Protein AF-A0A661FD79-F1 (afdb_monomer_lite)

pLDDT: mean 95.69, std 6.29, range [52.0, 98.75]

Radius of gyration: 14.83 Å; chains: 1; bounding box: 44×21×40 Å

Secondary structure (DSSP, 8-state):
---HHHHHHHHHHHHHHHHHHHHHHHHHTTT-SSSHHHHHHHHHHHHHHHHHHHHHHHHHHHHH-S---HHHHHHSS-GGG---

Sequence (84 aa):
MVDKDQALLKYVLRLGDNALVYGQRLIELVAHGPELEEELANANFSLDYLGQARMFYTYAGKLEGAGRTEDDFAMLRPEHEYEN

Foldseek 3Di:
DPDPLVVVLVVLLQLLLVLQVVLVVLLVCQVVDPDPVVNVVSPVSSVVSNVSSQVSQCVSCVSVVPNDHSCCSNPVDDPVPRND

Structure (mmCIF, N/CA/C/O backbone):
data_AF-A0A661FD79-F1
#
_entry.id   AF-A0A661FD79-F1
#
loop_
_atom_site.group_PDB
_atom_site.id
_atom_site.type_symbol
_atom_site.label_atom_id
_atom_site.label_alt_id
_atom_site.label_comp_id
_atom_site.label_asym_id
_atom_site.label_entity_id
_atom_site.label_seq_id
_atom_site.pdbx_PDB_ins_code
_atom_site.Cartn_x
_atom_site.Cartn_y
_atom_site.Cartn_z
_atom_site.occupancy
_atom_site.B_iso_or_equiv
_atom_site.auth_seq_id
_atom_site.auth_comp_id
_atom_site.auth_asym_id
_atom_site.auth_atom_id
_atom_site.pdbx_PDB_model_num
ATOM 1 N N . MET A 1 1 ? -28.645 -3.588 9.983 1.00 52.00 1 MET A N 1
ATOM 2 C CA . MET A 1 1 ? -27.976 -2.519 9.212 1.00 52.00 1 MET A CA 1
ATOM 3 C C . MET A 1 1 ? -26.493 -2.671 9.466 1.00 52.00 1 MET A C 1
ATOM 5 O O . MET A 1 1 ? -26.135 -2.830 10.625 1.00 52.00 1 MET A O 1
ATOM 9 N N . VAL A 1 2 ? -25.666 -2.731 8.422 1.00 65.31 2 VAL A N 1
ATOM 10 C CA . VAL A 1 2 ? -24.208 -2.691 8.605 1.00 65.31 2 VAL A CA 1
ATOM 11 C C . VAL A 1 2 ? -23.867 -1.295 9.111 1.00 65.31 2 VAL A C 1
ATOM 13 O O . VAL A 1 2 ? -24.378 -0.313 8.572 1.00 65.31 2 VAL A O 1
ATOM 16 N N . ASP A 1 3 ? -23.080 -1.226 10.177 1.00 89.81 3 ASP A N 1
ATOM 17 C CA . ASP A 1 3 ? -22.580 0.037 10.701 1.00 89.81 3 ASP A CA 1
ATOM 18 C C . ASP A 1 3 ? -21.751 0.757 9.624 1.00 89.81 3 ASP A C 1
ATOM 20 O O . ASP A 1 3 ? -20.930 0.142 8.937 1.00 89.81 3 ASP A O 1
ATOM 24 N N . LYS A 1 4 ? -22.008 2.052 9.427 1.00 92.50 4 LYS A N 1
ATOM 25 C CA . LYS A 1 4 ? -21.412 2.833 8.336 1.00 92.50 4 LYS A CA 1
ATOM 26 C C . LYS A 1 4 ? -19.893 2.897 8.474 1.00 92.50 4 LYS A C 1
ATOM 28 O O . LYS A 1 4 ? -19.197 2.821 7.462 1.00 92.50 4 LYS A O 1
ATOM 33 N N . ASP A 1 5 ? -19.400 2.990 9.702 1.00 91.25 5 ASP A N 1
ATOM 34 C CA . ASP A 1 5 ? -17.970 3.100 9.978 1.00 91.25 5 ASP A CA 1
ATOM 35 C C . ASP A 1 5 ? -17.259 1.768 9.710 1.00 91.25 5 ASP A C 1
ATOM 37 O O . ASP A 1 5 ? -16.195 1.752 9.093 1.00 91.25 5 ASP A O 1
ATOM 41 N N . GLN A 1 6 ? -17.904 0.640 10.025 1.00 93.50 6 GLN A N 1
ATOM 42 C CA . GLN A 1 6 ? -17.418 -0.694 9.648 1.00 93.50 6 GLN A CA 1
ATOM 43 C C . GLN A 1 6 ? -17.390 -0.900 8.128 1.00 93.50 6 GLN A C 1
ATOM 45 O O . GLN A 1 6 ? -16.422 -1.432 7.583 1.00 93.50 6 GLN A O 1
ATOM 50 N N . ALA A 1 7 ? -18.432 -0.455 7.418 1.00 95.94 7 ALA A N 1
ATOM 51 C CA . ALA A 1 7 ? -18.463 -0.523 5.958 1.00 95.94 7 ALA A CA 1
ATOM 52 C C . ALA A 1 7 ? -17.365 0.347 5.320 1.00 95.94 7 ALA A C 1
ATOM 54 O O . ALA A 1 7 ? -16.737 -0.070 4.344 1.00 95.94 7 ALA A O 1
ATOM 55 N N . LEU A 1 8 ? -17.117 1.534 5.880 1.00 97.12 8 LEU A N 1
ATOM 56 C CA . LEU A 1 8 ? -16.064 2.436 5.426 1.00 97.12 8 LEU A CA 1
ATOM 57 C C . LEU A 1 8 ? -14.673 1.857 5.690 1.00 97.12 8 LEU A C 1
ATOM 59 O O . LEU A 1 8 ? -13.858 1.845 4.773 1.00 97.12 8 LEU A O 1
ATOM 63 N N . LEU A 1 9 ? -14.417 1.338 6.895 1.00 96.81 9 LEU A N 1
ATOM 64 C CA . LEU A 1 9 ? -13.154 0.683 7.239 1.00 96.81 9 LEU A CA 1
ATOM 65 C C . LEU A 1 9 ? -12.847 -0.444 6.252 1.00 96.81 9 LEU A C 1
ATOM 67 O O . LEU A 1 9 ? -11.774 -0.468 5.656 1.00 96.81 9 LEU A O 1
ATOM 71 N N . LYS A 1 10 ? -13.828 -1.319 6.008 1.00 96.81 10 LYS A N 1
ATOM 72 C CA . LYS A 1 10 ? -13.692 -2.409 5.042 1.00 96.81 10 LYS A CA 1
ATOM 73 C C . LYS A 1 10 ? -13.356 -1.894 3.640 1.00 96.81 10 LYS A C 1
ATOM 75 O O . LYS A 1 10 ? -12.459 -2.411 2.988 1.00 96.81 10 LYS A O 1
ATOM 80 N N . TYR A 1 11 ? -14.050 -0.859 3.172 1.00 98.12 11 TYR A N 1
ATOM 81 C CA . TYR A 1 11 ? -13.794 -0.282 1.853 1.00 98.12 11 TYR A CA 1
ATOM 82 C C . TYR A 1 11 ? -12.395 0.340 1.738 1.00 98.12 11 TYR A C 1
ATOM 84 O O . TYR A 1 11 ? -11.715 0.142 0.735 1.00 98.12 11 TYR A O 1
ATOM 92 N N . VAL A 1 12 ? -11.947 1.054 2.771 1.00 98.19 12 VAL A N 1
ATOM 93 C CA . VAL A 1 12 ? -10.606 1.653 2.822 1.00 98.19 12 VAL A CA 1
ATOM 94 C C . VAL A 1 12 ? -9.524 0.575 2.807 1.00 98.19 12 VAL A C 1
ATOM 96 O O . VAL A 1 12 ? -8.552 0.724 2.070 1.00 98.19 12 VAL A O 1
ATOM 99 N N . LEU A 1 13 ? -9.709 -0.520 3.553 1.00 98.06 13 LEU A N 1
ATOM 100 C CA . LEU A 1 13 ? -8.781 -1.652 3.534 1.00 98.06 13 LEU A CA 1
ATOM 101 C C . LEU A 1 13 ? -8.662 -2.255 2.137 1.00 98.06 13 LEU A C 1
ATOM 103 O O . LEU A 1 13 ? -7.551 -2.390 1.650 1.00 98.06 13 LEU A O 1
ATOM 107 N N . ARG A 1 14 ? -9.776 -2.479 1.431 1.00 98.38 14 ARG A N 1
ATOM 108 C CA . ARG A 1 14 ? -9.752 -2.980 0.043 1.00 98.38 14 ARG A CA 1
ATOM 109 C C . ARG A 1 14 ? -8.947 -2.091 -0.904 1.00 98.38 14 ARG A C 1
ATOM 111 O O . ARG A 1 14 ? -8.229 -2.591 -1.763 1.00 98.38 14 ARG A O 1
ATOM 118 N N . LEU A 1 15 ? -9.062 -0.768 -0.767 1.00 98.75 15 LEU A N 1
ATOM 119 C CA . LEU A 1 15 ? -8.277 0.170 -1.576 1.00 98.75 15 LEU A CA 1
ATOM 120 C C . LEU A 1 15 ? -6.784 0.120 -1.227 1.00 98.75 15 LEU A C 1
ATOM 122 O O . LEU A 1 15 ? -5.951 0.156 -2.132 1.00 98.75 15 LEU A O 1
ATOM 126 N N . GLY A 1 16 ? -6.456 0.015 0.063 1.00 98.62 16 GLY A N 1
ATOM 127 C CA . GLY A 1 16 ? -5.083 -0.167 0.532 1.00 98.62 16 GLY A CA 1
ATOM 128 C C . GLY A 1 16 ? -4.469 -1.477 0.041 1.00 98.62 16 GLY A C 1
ATOM 129 O O . GLY A 1 16 ? -3.359 -1.463 -0.485 1.00 98.62 16 GLY A O 1
ATOM 130 N N . ASP A 1 17 ? -5.223 -2.571 0.127 1.00 98.62 17 ASP A N 1
ATOM 131 C CA . ASP A 1 17 ? -4.821 -3.915 -0.292 1.00 98.62 17 ASP A CA 1
ATOM 132 C C . ASP A 1 17 ? -4.547 -3.951 -1.801 1.00 98.62 17 ASP A C 1
ATOM 134 O O . ASP A 1 17 ? -3.474 -4.387 -2.223 1.00 98.62 17 ASP A O 1
ATOM 138 N N . ASN A 1 18 ? -5.467 -3.411 -2.613 1.00 98.56 18 ASN A N 1
ATOM 139 C CA . ASN A 1 18 ? -5.285 -3.267 -4.061 1.00 98.56 18 ASN A CA 1
ATOM 140 C C . ASN A 1 18 ? -3.994 -2.512 -4.391 1.00 98.56 18 ASN A C 1
ATOM 142 O O . ASN A 1 18 ? -3.197 -2.967 -5.210 1.00 98.56 18 ASN A O 1
ATOM 146 N N . ALA A 1 19 ? -3.790 -1.354 -3.758 1.00 98.62 19 ALA A N 1
ATOM 147 C CA . ALA A 1 19 ? -2.625 -0.520 -4.012 1.00 98.62 19 ALA A CA 1
ATOM 148 C C . ALA A 1 19 ? -1.326 -1.220 -3.587 1.00 98.62 19 ALA A C 1
ATOM 150 O O . ALA A 1 19 ? -0.366 -1.237 -4.353 1.00 98.62 19 ALA A O 1
ATOM 151 N N . LEU A 1 20 ? -1.301 -1.855 -2.411 1.00 98.62 20 LEU A N 1
ATOM 152 C CA . LEU A 1 20 ? -0.118 -2.552 -1.911 1.00 98.62 20 LEU A CA 1
ATOM 153 C C . LEU A 1 20 ? 0.272 -3.712 -2.831 1.00 98.62 20 LEU A C 1
ATOM 155 O O . LEU A 1 20 ? 1.420 -3.790 -3.269 1.00 98.62 20 LEU A O 1
ATOM 159 N N . VAL A 1 21 ? -0.679 -4.596 -3.145 1.00 98.25 21 VAL A N 1
ATOM 160 C CA . VAL A 1 21 ? -0.403 -5.788 -3.956 1.00 98.25 21 VAL A CA 1
ATOM 161 C C . VAL A 1 21 ? -0.037 -5.400 -5.382 1.00 98.25 21 VAL A C 1
ATOM 163 O O . VAL A 1 21 ? 0.905 -5.958 -5.942 1.00 98.25 21 VAL A O 1
ATOM 166 N N . TYR A 1 22 ? -0.717 -4.416 -5.971 1.00 98.12 22 TYR A N 1
ATOM 167 C CA . TYR A 1 22 ? -0.385 -3.960 -7.317 1.00 98.12 22 TYR A CA 1
ATOM 168 C C . TYR A 1 22 ? 0.987 -3.275 -7.368 1.00 98.12 22 TYR A C 1
ATOM 170 O O . TYR A 1 22 ? 1.786 -3.586 -8.249 1.00 98.12 22 TYR A O 1
A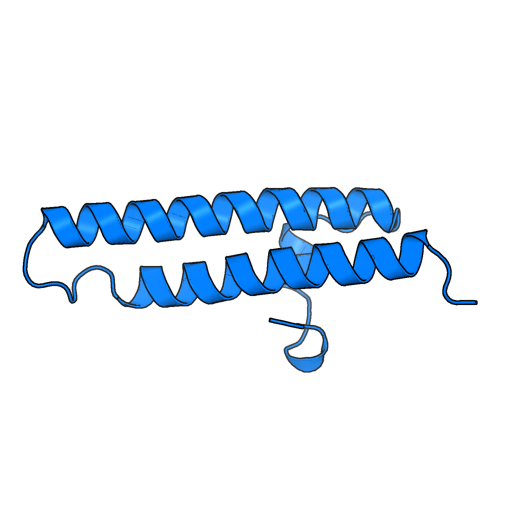TOM 178 N N . GLY A 1 23 ? 1.313 -2.427 -6.386 1.00 98.25 23 GLY A N 1
ATOM 179 C CA . GLY A 1 23 ? 2.649 -1.843 -6.244 1.00 98.25 23 GLY A CA 1
ATOM 180 C C . GLY A 1 23 ? 3.735 -2.916 -6.130 1.00 98.25 23 GLY A C 1
ATOM 181 O O . GLY A 1 23 ? 4.725 -2.866 -6.853 1.00 98.25 23 GLY A O 1
ATOM 182 N N . GLN A 1 24 ? 3.507 -3.947 -5.312 1.00 97.88 24 GLN A N 1
ATOM 183 C CA . GLN A 1 24 ? 4.421 -5.084 -5.186 1.00 97.88 24 GLN A CA 1
ATOM 184 C C . GLN A 1 24 ? 4.618 -5.831 -6.519 1.00 97.88 24 GLN A C 1
ATOM 186 O O . GLN A 1 24 ? 5.735 -6.207 -6.860 1.00 97.88 24 GLN A O 1
ATOM 191 N N . ARG A 1 25 ? 3.563 -6.020 -7.321 1.00 97.8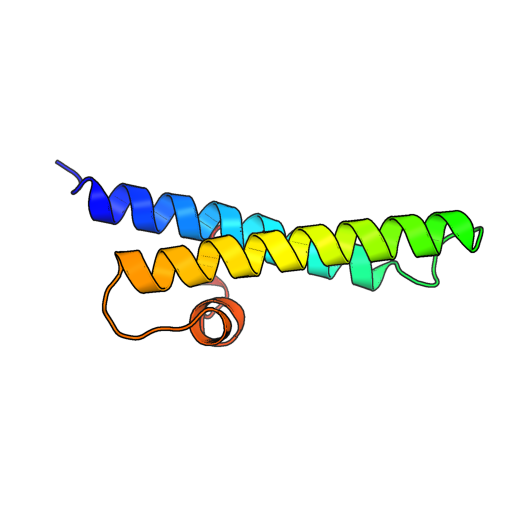8 25 ARG A N 1
ATOM 192 C CA . ARG A 1 25 ? 3.697 -6.657 -8.645 1.00 97.88 25 ARG A CA 1
ATOM 193 C C . ARG A 1 25 ? 4.448 -5.796 -9.651 1.00 97.88 25 ARG A C 1
ATOM 195 O O . ARG A 1 25 ? 5.205 -6.332 -10.452 1.00 97.88 25 ARG A O 1
ATOM 202 N N . LEU A 1 26 ? 4.259 -4.481 -9.611 1.00 97.00 26 LEU A N 1
ATOM 203 C CA . LEU A 1 26 ? 4.992 -3.566 -10.482 1.00 97.00 26 LEU A CA 1
ATOM 204 C C . LEU A 1 26 ? 6.483 -3.546 -10.139 1.00 97.00 26 LEU A C 1
ATOM 206 O O . LEU A 1 26 ? 7.303 -3.625 -11.054 1.00 97.00 26 LEU A O 1
ATOM 210 N N . ILE A 1 27 ? 6.851 -3.510 -8.851 1.00 96.75 27 ILE A N 1
ATOM 211 C CA . ILE A 1 27 ? 8.270 -3.488 -8.467 1.00 96.75 27 ILE A CA 1
ATOM 212 C C . ILE A 1 27 ? 9.002 -4.784 -8.831 1.00 96.75 27 ILE A C 1
ATOM 214 O O . ILE A 1 27 ? 10.174 -4.733 -9.192 1.00 96.75 27 ILE A O 1
ATOM 218 N N . GLU A 1 28 ? 8.319 -5.933 -8.805 1.00 96.75 28 GLU A N 1
ATOM 219 C CA . GLU A 1 28 ? 8.879 -7.226 -9.235 1.00 96.75 28 GLU A CA 1
ATOM 220 C C . GLU A 1 28 ? 9.329 -7.220 -10.705 1.00 96.75 28 GLU A C 1
ATOM 222 O O . GLU A 1 28 ? 10.226 -7.976 -11.076 1.00 96.75 28 GLU A O 1
ATOM 227 N N . LEU A 1 29 ? 8.734 -6.358 -11.534 1.00 94.31 29 LEU A N 1
ATOM 228 C CA . LEU A 1 29 ? 9.066 -6.213 -12.952 1.00 94.31 29 LEU A CA 1
ATOM 229 C C . LEU A 1 29 ? 10.176 -5.193 -13.211 1.00 94.31 29 LEU A C 1
ATOM 231 O O . LEU A 1 29 ? 10.638 -5.092 -14.345 1.00 94.31 29 LEU A O 1
ATOM 235 N N . VAL A 1 30 ? 10.628 -4.454 -12.193 1.00 94.19 30 VAL A N 1
ATOM 236 C CA . VAL A 1 30 ? 11.764 -3.547 -12.368 1.00 94.19 30 VAL A CA 1
ATOM 237 C C . VAL A 1 30 ? 13.024 -4.363 -12.694 1.00 94.19 30 VAL A C 1
ATOM 239 O O . VAL A 1 30 ? 13.245 -5.430 -12.124 1.00 94.19 30 VAL A O 1
ATOM 242 N N . ALA A 1 31 ? 13.837 -3.867 -13.624 1.00 91.44 31 ALA A N 1
ATOM 243 C CA . ALA A 1 31 ? 14.967 -4.527 -14.284 1.00 91.44 31 ALA A CA 1
ATOM 244 C C . ALA A 1 31 ? 14.610 -5.665 -15.270 1.00 91.44 31 ALA A C 1
ATOM 246 O O . ALA A 1 31 ? 15.491 -6.445 -15.641 1.00 91.44 31 ALA A O 1
ATOM 247 N N . HIS A 1 32 ? 13.349 -5.760 -15.709 1.00 92.62 32 HIS A N 1
ATOM 248 C CA . HIS A 1 32 ? 12.888 -6.715 -16.733 1.00 92.62 32 HIS A CA 1
ATOM 249 C C . HIS A 1 32 ? 12.328 -6.058 -18.009 1.00 92.62 32 HIS A C 1
ATOM 251 O O . HIS A 1 32 ? 11.977 -6.755 -18.964 1.00 92.62 32 HIS A O 1
ATOM 257 N N . GLY A 1 33 ? 12.208 -4.738 -18.022 1.00 87.88 33 GLY A N 1
ATOM 258 C CA . GLY A 1 33 ? 11.833 -3.909 -19.152 1.00 87.88 33 GLY A CA 1
ATOM 259 C C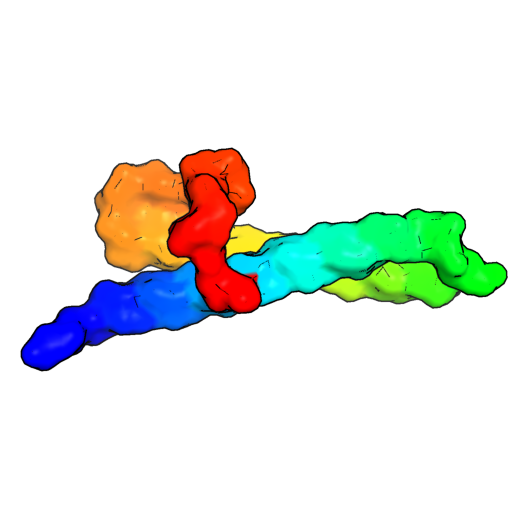 . GLY A 1 33 ? 12.958 -3.745 -20.184 1.00 87.88 33 GLY A C 1
ATOM 260 O O . GLY A 1 33 ? 14.129 -4.017 -19.912 1.00 87.88 33 GLY A O 1
ATOM 261 N N . PRO A 1 34 ? 12.601 -3.325 -21.407 1.00 91.75 34 PRO A N 1
ATOM 262 C CA . PRO A 1 34 ? 13.537 -3.213 -22.522 1.00 91.75 34 PRO A CA 1
ATOM 263 C C . PRO A 1 34 ? 14.478 -2.004 -22.411 1.00 91.75 34 PRO A C 1
ATOM 265 O O . PRO A 1 34 ? 15.604 -2.087 -22.893 1.00 91.75 34 PRO A O 1
ATOM 268 N N . GLU A 1 35 ? 14.033 -0.905 -21.788 1.00 96.81 35 GLU A N 1
ATOM 269 C CA . GLU A 1 35 ? 14.740 0.383 -21.738 1.00 96.81 35 GLU A CA 1
ATOM 270 C C . GLU A 1 35 ? 14.661 1.025 -20.345 1.00 96.81 35 GLU A C 1
ATOM 272 O O . GLU A 1 35 ? 13.688 0.845 -19.608 1.00 96.81 35 GLU A O 1
ATOM 277 N N . LEU A 1 36 ? 15.665 1.836 -19.992 1.00 96.06 36 LEU A N 1
ATOM 278 C CA . LEU A 1 36 ? 15.784 2.446 -18.661 1.00 96.06 36 LEU A CA 1
ATOM 279 C C . LEU A 1 36 ? 14.639 3.421 -18.338 1.00 96.06 36 LEU A C 1
ATOM 281 O O . LEU A 1 36 ? 14.234 3.549 -17.183 1.00 96.06 36 LEU A O 1
ATOM 285 N N . GLU A 1 37 ? 14.113 4.130 -19.332 1.00 96.69 37 GLU A N 1
ATOM 286 C CA . GLU A 1 37 ? 13.004 5.066 -19.160 1.00 96.69 37 GLU A CA 1
ATOM 287 C C . GLU A 1 37 ? 11.717 4.350 -18.738 1.00 96.69 37 GLU A C 1
ATOM 289 O O . GLU A 1 37 ? 10.990 4.846 -17.873 1.00 96.69 37 GLU A O 1
ATOM 294 N N . GLU A 1 38 ? 11.450 3.175 -19.313 1.00 94.25 38 GLU A N 1
ATOM 295 C CA . GLU A 1 38 ? 10.294 2.348 -18.956 1.00 94.25 38 GLU A CA 1
ATOM 296 C C . GLU A 1 38 ? 10.444 1.779 -17.543 1.00 94.25 38 GLU A C 1
ATOM 298 O O . GLU A 1 38 ? 9.482 1.767 -16.775 1.00 94.25 38 GLU A O 1
ATOM 303 N N . GLU A 1 39 ? 11.665 1.401 -17.163 1.00 95.75 39 GLU A N 1
ATOM 304 C CA . GLU A 1 39 ? 11.99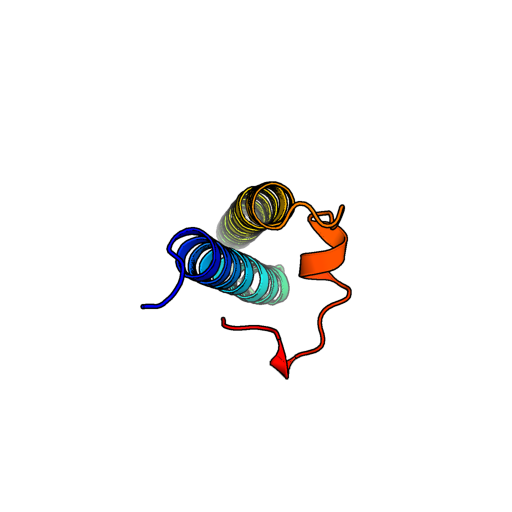5 0.955 -15.807 1.00 95.75 39 GLU A CA 1
ATOM 305 C C . GLU A 1 39 ? 11.749 2.036 -14.765 1.00 95.75 39 GLU A C 1
ATOM 307 O O . GLU A 1 39 ? 11.106 1.805 -13.737 1.00 95.75 39 GLU A O 1
ATOM 312 N N . LEU A 1 40 ? 12.229 3.247 -15.046 1.00 96.94 40 LEU A N 1
ATOM 313 C CA . LEU A 1 40 ? 12.033 4.390 -14.171 1.00 96.94 40 LEU A CA 1
ATOM 314 C C . LEU A 1 40 ? 10.545 4.744 -14.058 1.00 96.94 40 LEU A C 1
ATOM 316 O O . LEU A 1 40 ? 10.066 5.047 -12.964 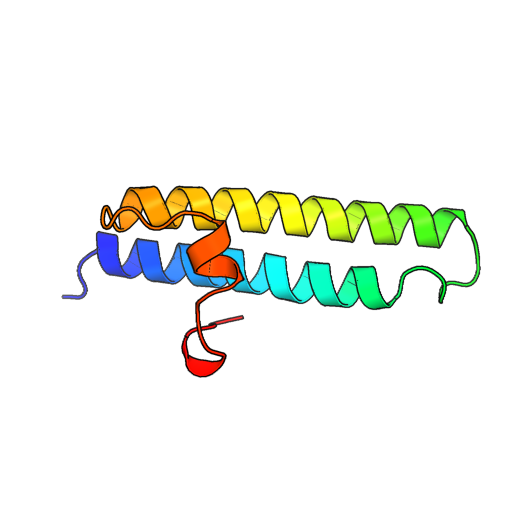1.00 96.94 40 LEU A O 1
ATOM 320 N N . ALA A 1 41 ? 9.800 4.684 -15.164 1.00 96.06 41 ALA A N 1
ATOM 321 C CA . ALA A 1 41 ? 8.357 4.896 -15.158 1.00 96.06 41 ALA A CA 1
ATOM 322 C C . ALA A 1 41 ? 7.626 3.831 -14.322 1.00 96.06 41 ALA A C 1
ATOM 324 O O . ALA A 1 41 ? 6.784 4.180 -13.495 1.00 96.06 41 ALA A O 1
ATOM 325 N N . ASN A 1 42 ? 7.978 2.551 -14.477 1.00 97.12 42 ASN A N 1
ATOM 326 C CA . ASN A 1 42 ? 7.392 1.453 -13.710 1.00 97.12 42 ASN A CA 1
ATOM 327 C C . ASN A 1 42 ? 7.695 1.572 -12.205 1.00 97.12 42 ASN A C 1
ATOM 329 O O . ASN A 1 42 ? 6.789 1.468 -11.375 1.00 97.12 42 ASN A O 1
ATOM 333 N N . ALA A 1 43 ? 8.945 1.875 -11.846 1.00 97.56 43 ALA A N 1
ATOM 334 C CA . ALA A 1 43 ? 9.338 2.119 -10.461 1.00 97.56 43 ALA A CA 1
ATOM 335 C C . ALA A 1 43 ? 8.566 3.300 -9.844 1.00 97.56 43 ALA A C 1
ATOM 337 O O . ALA A 1 43 ? 8.116 3.208 -8.701 1.00 97.56 43 ALA A O 1
ATOM 338 N N . ASN A 1 44 ? 8.347 4.381 -10.604 1.00 97.75 44 ASN A N 1
ATOM 339 C CA . ASN A 1 44 ? 7.536 5.515 -10.152 1.00 97.75 44 ASN A CA 1
ATOM 340 C C . ASN A 1 44 ? 6.074 5.118 -9.915 1.00 97.75 44 ASN A C 1
ATOM 342 O O . ASN A 1 44 ? 5.528 5.440 -8.863 1.00 97.75 44 ASN A O 1
ATOM 346 N N . PHE A 1 45 ? 5.454 4.361 -10.827 1.00 97.62 45 PHE A N 1
ATOM 347 C CA . PHE A 1 45 ? 4.094 3.868 -10.604 1.00 97.62 45 PHE A CA 1
ATOM 348 C C . PHE A 1 45 ? 4.010 2.977 -9.365 1.00 97.62 45 PHE A C 1
ATOM 350 O O . PHE A 1 45 ? 3.118 3.160 -8.537 1.00 97.62 45 PHE A O 1
ATOM 357 N N . SER A 1 46 ? 4.953 2.048 -9.196 1.00 98.19 46 SER A N 1
ATOM 358 C CA . SER A 1 46 ? 5.030 1.220 -7.991 1.00 98.19 46 SER A CA 1
ATOM 359 C C . SER A 1 46 ? 5.123 2.064 -6.717 1.00 98.19 46 SER A C 1
ATOM 361 O O . SER A 1 46 ? 4.475 1.732 -5.721 1.00 98.19 46 SER A O 1
ATOM 363 N N . LEU A 1 47 ? 5.919 3.135 -6.732 1.00 98.44 47 LEU A N 1
ATOM 364 C CA . LEU A 1 47 ? 6.095 4.022 -5.587 1.00 98.44 47 LEU A CA 1
ATOM 365 C C . LEU A 1 47 ? 4.818 4.815 -5.277 1.00 98.44 47 LEU A C 1
ATOM 367 O O . LEU A 1 47 ? 4.456 4.956 -4.108 1.00 98.44 47 LEU A O 1
ATOM 371 N N . ASP A 1 48 ? 4.101 5.271 -6.304 1.00 98.62 48 ASP A N 1
ATOM 372 C CA . ASP A 1 48 ? 2.813 5.949 -6.146 1.00 98.62 48 ASP A CA 1
ATOM 373 C C . ASP A 1 48 ? 1.765 5.022 -5.515 1.00 98.62 48 ASP A C 1
ATOM 375 O O . ASP A 1 48 ? 1.052 5.428 -4.594 1.00 98.62 48 ASP A O 1
ATOM 379 N N . TYR A 1 49 ? 1.696 3.760 -5.953 1.00 98.69 49 TYR A N 1
ATOM 380 C CA . TYR A 1 49 ? 0.810 2.760 -5.351 1.00 98.69 49 TYR A CA 1
ATOM 381 C C . TYR A 1 49 ? 1.177 2.464 -3.894 1.00 98.69 49 TYR A C 1
ATOM 383 O O . TYR A 1 49 ? 0.289 2.396 -3.042 1.00 98.69 49 TYR A O 1
ATOM 391 N N . LEU A 1 50 ? 2.470 2.382 -3.565 1.00 98.56 50 LEU A N 1
ATOM 392 C CA . LEU A 1 50 ? 2.906 2.257 -2.174 1.00 98.56 50 LEU A CA 1
ATOM 393 C C . LEU A 1 50 ? 2.478 3.478 -1.340 1.00 98.56 50 LEU A C 1
ATOM 395 O O . LEU A 1 50 ? 1.984 3.326 -0.223 1.00 98.56 50 LEU A O 1
ATOM 399 N N . GLY A 1 51 ? 2.602 4.690 -1.888 1.00 98.56 51 GLY A N 1
ATOM 400 C CA . GLY A 1 51 ? 2.117 5.916 -1.250 1.00 98.56 51 GLY A CA 1
ATOM 401 C C . GLY A 1 51 ? 0.606 5.900 -0.991 1.00 98.56 51 GLY A C 1
ATOM 402 O O . GLY A 1 51 ? 0.157 6.276 0.094 1.00 98.56 51 GLY A O 1
ATOM 403 N N . GLN A 1 52 ? -0.182 5.411 -1.951 1.00 98.69 52 GLN A N 1
ATOM 404 C CA . GLN A 1 52 ? -1.628 5.234 -1.794 1.00 98.69 52 GLN A CA 1
ATOM 405 C C . GLN A 1 52 ? -1.964 4.196 -0.716 1.00 98.69 52 GLN A C 1
ATOM 407 O O . GLN A 1 52 ? -2.812 4.468 0.133 1.00 98.69 52 GLN A O 1
ATOM 412 N N . ALA A 1 53 ? -1.281 3.046 -0.697 1.00 98.75 53 ALA A N 1
ATOM 413 C CA . ALA A 1 53 ? -1.478 2.012 0.321 1.00 98.75 53 ALA A CA 1
ATOM 414 C C . ALA A 1 53 ? -1.250 2.564 1.736 1.00 98.75 53 ALA A C 1
ATOM 416 O O . ALA A 1 53 ? -2.108 2.423 2.607 1.00 98.75 53 ALA A O 1
ATOM 417 N N . ARG A 1 54 ? -0.145 3.295 1.932 1.00 98.69 54 ARG A N 1
ATOM 418 C CA . ARG A 1 54 ? 0.175 3.995 3.187 1.00 98.69 54 ARG A CA 1
ATOM 419 C C . ARG A 1 54 ? -0.921 4.971 3.606 1.00 98.69 54 ARG A C 1
ATOM 421 O O . ARG A 1 54 ? -1.403 4.933 4.739 1.00 98.69 54 ARG A O 1
ATOM 428 N N . MET A 1 55 ? -1.387 5.806 2.675 1.00 98.62 55 MET A N 1
ATOM 429 C CA . MET A 1 55 ? -2.488 6.741 2.923 1.00 98.62 55 MET A CA 1
ATOM 430 C C . MET A 1 55 ? -3.761 6.014 3.385 1.00 98.62 55 MET A C 1
ATOM 432 O O . MET A 1 55 ? -4.379 6.430 4.371 1.00 98.62 55 MET A O 1
ATOM 436 N N . PHE A 1 56 ? -4.149 4.934 2.701 1.00 98.69 56 PHE A N 1
ATOM 437 C CA . PHE A 1 56 ? -5.343 4.164 3.046 1.00 98.69 56 PHE A CA 1
ATOM 438 C C . PHE A 1 56 ? -5.201 3.447 4.388 1.00 98.69 56 PHE A C 1
ATOM 440 O O . PHE A 1 56 ? -6.093 3.574 5.222 1.00 98.69 56 PHE A O 1
ATOM 447 N N . TYR A 1 57 ? -4.087 2.768 4.660 1.00 98.56 57 TYR A N 1
ATOM 448 C CA . TYR A 1 57 ? -3.906 2.065 5.932 1.00 98.56 57 TYR A CA 1
ATOM 449 C C . TYR A 1 57 ? -3.746 3.007 7.123 1.00 98.56 57 TYR A C 1
ATOM 451 O O . TYR A 1 57 ? -4.311 2.754 8.186 1.00 98.56 57 TYR A O 1
ATOM 459 N N . THR A 1 58 ? -3.070 4.144 6.948 1.00 98.56 58 THR A N 1
ATOM 460 C CA . THR A 1 58 ? -3.045 5.196 7.970 1.00 98.56 58 THR A CA 1
ATOM 461 C C . THR A 1 58 ? -4.462 5.689 8.280 1.00 98.56 58 THR A C 1
ATOM 463 O O . THR A 1 58 ? -4.795 5.957 9.438 1.00 98.56 58 THR A O 1
ATOM 466 N N . TYR A 1 59 ? -5.328 5.811 7.270 1.00 98.31 59 TYR A N 1
ATOM 467 C CA . TYR A 1 59 ? -6.726 6.165 7.498 1.00 98.31 59 TYR A CA 1
ATOM 468 C C . TYR A 1 59 ? -7.528 5.025 8.143 1.00 98.31 59 TYR A C 1
ATOM 470 O O . TYR A 1 59 ? -8.300 5.288 9.063 1.00 98.31 59 TYR A O 1
ATOM 478 N N . ALA A 1 60 ? -7.297 3.772 7.745 1.00 97.81 60 ALA A N 1
ATOM 479 C CA . ALA A 1 60 ? -7.899 2.595 8.369 1.00 97.81 60 ALA A CA 1
ATOM 480 C C . ALA A 1 60 ? -7.569 2.513 9.867 1.00 97.81 60 ALA A C 1
ATOM 482 O O . ALA A 1 60 ? -8.472 2.307 10.673 1.00 97.81 60 ALA A O 1
ATOM 483 N N . GLY A 1 61 ? -6.320 2.785 10.262 1.00 97.12 61 GLY A N 1
ATOM 484 C CA . GLY A 1 61 ? -5.921 2.837 11.674 1.00 97.12 61 GLY A CA 1
ATOM 485 C C . GLY A 1 61 ? -6.659 3.915 12.471 1.00 97.12 61 GLY A C 1
ATOM 486 O O . GLY A 1 61 ? -7.077 3.679 13.606 1.00 97.12 61 GLY A O 1
ATOM 487 N N . LYS A 1 62 ? -6.908 5.082 11.856 1.00 96.75 62 LYS A N 1
ATOM 488 C CA . LYS A 1 62 ? -7.728 6.148 12.461 1.00 96.75 62 LYS A CA 1
ATOM 489 C C . LYS A 1 62 ? -9.199 5.750 12.594 1.00 96.75 62 LYS A C 1
ATOM 491 O O . LYS A 1 62 ? -9.816 6.113 13.590 1.00 96.75 62 LYS A O 1
ATOM 496 N N . LEU A 1 63 ? -9.755 5.057 11.598 1.00 95.88 63 LEU A N 1
ATOM 497 C CA . LEU A 1 63 ? -11.147 4.596 11.601 1.00 95.88 63 LEU A CA 1
ATOM 498 C C . LEU A 1 63 ? -11.385 3.479 12.615 1.00 95.88 63 LEU A C 1
ATOM 500 O O . LEU A 1 63 ? -12.397 3.484 13.305 1.00 95.88 63 LEU A O 1
ATOM 504 N N . GLU A 1 64 ? -10.460 2.528 12.704 1.00 95.12 64 GLU A N 1
ATOM 505 C CA . GLU A 1 64 ? -10.572 1.413 13.636 1.00 95.12 64 GLU A CA 1
ATOM 506 C C . GLU A 1 64 ? -10.372 1.855 15.091 1.00 95.12 64 GLU A C 1
ATOM 508 O O . GLU A 1 64 ? -11.050 1.355 15.987 1.00 95.12 64 GLU A O 1
ATOM 513 N N . GLY A 1 65 ? -9.438 2.777 15.348 1.00 93.81 65 GLY A N 1
ATOM 514 C CA . GLY A 1 65 ? -9.184 3.296 16.694 1.00 93.81 65 GLY A CA 1
ATOM 515 C C . GLY A 1 65 ? -8.530 2.297 17.660 1.00 93.81 65 GLY A C 1
ATOM 516 O O . GLY A 1 65 ? -8.427 2.588 18.849 1.00 93.81 65 GLY A O 1
ATOM 517 N N . ALA A 1 66 ? -8.053 1.145 17.173 1.00 93.75 66 ALA A N 1
ATOM 518 C CA . ALA A 1 66 ? -7.398 0.107 17.979 1.00 93.75 66 ALA A CA 1
ATOM 519 C C . ALA A 1 66 ? -5.868 0.271 18.093 1.00 93.75 66 ALA A C 1
ATOM 521 O O . ALA A 1 66 ? -5.188 -0.597 18.634 1.00 93.75 66 ALA A O 1
ATOM 522 N N . GLY A 1 67 ? -5.313 1.375 17.581 1.00 94.56 67 GLY A N 1
ATOM 523 C CA . GLY A 1 67 ? -3.876 1.663 17.639 1.00 94.56 67 GLY A CA 1
ATOM 524 C C . GLY A 1 67 ? -3.030 0.964 16.571 1.00 94.56 67 GLY A C 1
ATOM 525 O O . GLY A 1 67 ? -1.811 1.106 16.609 1.00 94.56 67 GLY A O 1
ATOM 526 N N . ARG A 1 68 ? -3.650 0.257 15.613 1.00 96.06 68 ARG A N 1
ATOM 527 C CA . ARG A 1 68 ? -2.950 -0.295 14.444 1.00 96.06 68 ARG A CA 1
ATOM 528 C C . ARG A 1 68 ? -2.416 0.814 13.536 1.00 96.06 68 ARG A C 1
ATOM 530 O O . ARG A 1 68 ? -3.098 1.803 13.258 1.00 96.06 68 ARG A O 1
ATOM 537 N N . THR A 1 69 ? -1.195 0.616 13.065 1.00 97.75 69 THR A N 1
ATOM 538 C CA . THR A 1 69 ? -0.458 1.475 12.136 1.00 97.75 69 THR A CA 1
ATOM 539 C C . THR A 1 69 ? -0.529 0.931 10.711 1.00 97.75 69 THR A C 1
ATOM 541 O O . THR A 1 69 ? -0.994 -0.184 10.481 1.00 97.75 69 THR A O 1
ATOM 544 N N . GLU A 1 70 ? -0.053 1.710 9.736 1.00 97.50 70 GLU A N 1
ATOM 545 C CA . GLU A 1 70 ? 0.013 1.256 8.342 1.00 97.50 70 GLU A CA 1
ATOM 546 C C . GLU A 1 70 ? 0.838 -0.024 8.152 1.00 97.50 70 GLU A C 1
ATOM 548 O O . GLU A 1 70 ? 0.449 -0.879 7.357 1.00 97.50 70 GLU A O 1
ATOM 553 N N . ASP A 1 71 ? 1.903 -0.195 8.938 1.00 97.94 71 ASP A N 1
ATOM 554 C CA . ASP A 1 71 ? 2.754 -1.385 8.902 1.00 97.94 71 ASP A CA 1
ATOM 555 C C . ASP A 1 71 ? 2.024 -2.619 9.447 1.00 97.94 71 ASP A C 1
ATOM 557 O O . ASP A 1 71 ? 2.172 -3.711 8.904 1.00 97.94 71 ASP A O 1
ATOM 561 N N . ASP A 1 72 ? 1.179 -2.459 10.471 1.00 97.94 72 ASP A N 1
ATOM 562 C CA . ASP A 1 72 ? 0.386 -3.567 11.017 1.00 97.94 72 ASP A CA 1
ATOM 563 C C . ASP A 1 72 ? -0.616 -4.086 9.978 1.00 97.94 72 ASP A C 1
ATOM 565 O O . ASP A 1 72 ? -0.767 -5.296 9.795 1.00 97.94 72 ASP A O 1
ATOM 569 N N . PHE A 1 73 ? -1.277 -3.177 9.252 1.00 97.81 73 PHE A N 1
ATOM 570 C CA . PHE A 1 73 ? -2.160 -3.552 8.147 1.00 97.81 73 PHE A CA 1
ATOM 571 C C . PHE A 1 73 ? -1.389 -4.183 6.984 1.00 97.81 73 PHE A C 1
ATOM 573 O O . PHE A 1 73 ? -1.881 -5.146 6.400 1.00 97.81 73 PHE A O 1
ATOM 580 N N . ALA A 1 74 ? -0.205 -3.681 6.641 1.00 97.88 74 ALA A N 1
ATOM 581 C CA . ALA A 1 74 ? 0.566 -4.196 5.512 1.00 97.88 74 ALA A CA 1
ATOM 582 C C . ALA A 1 74 ? 1.296 -5.522 5.814 1.00 97.88 74 ALA A C 1
ATOM 584 O O . ALA A 1 74 ? 1.447 -6.359 4.928 1.00 97.88 74 ALA A O 1
ATOM 585 N N . MET A 1 75 ? 1.748 -5.751 7.047 1.00 97.19 75 MET A N 1
ATOM 586 C CA . MET A 1 75 ? 2.729 -6.812 7.327 1.00 97.19 75 MET A CA 1
ATOM 587 C C . MET A 1 75 ? 2.229 -7.892 8.287 1.00 97.19 75 MET A C 1
ATOM 589 O O . MET A 1 75 ? 2.783 -8.989 8.290 1.00 97.19 75 MET A O 1
ATOM 593 N N . LEU A 1 76 ? 1.214 -7.608 9.111 1.00 97.31 76 LEU A N 1
ATOM 594 C CA . LEU A 1 76 ? 0.772 -8.526 10.171 1.00 97.31 76 LEU A CA 1
ATOM 595 C C . LEU A 1 76 ? -0.571 -9.208 9.887 1.00 97.31 76 LEU A C 1
ATOM 597 O O . LEU A 1 76 ? -0.990 -10.062 10.670 1.00 97.31 76 LEU A O 1
ATOM 601 N N . ARG A 1 77 ? -1.236 -8.869 8.776 1.00 96.62 77 ARG A N 1
ATOM 602 C CA . ARG A 1 77 ? -2.450 -9.560 8.328 1.00 96.62 77 ARG A CA 1
ATOM 603 C C . ARG A 1 77 ? -2.10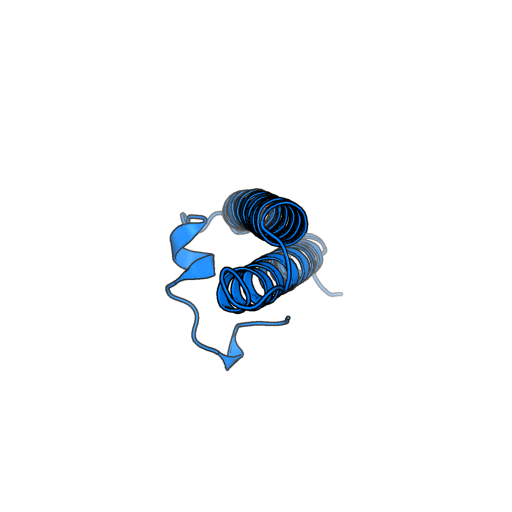3 -10.819 7.519 1.00 96.62 77 ARG A C 1
ATOM 605 O O . ARG A 1 77 ? -1.300 -10.723 6.590 1.00 96.62 77 ARG A O 1
ATOM 612 N N . PRO A 1 78 ? -2.707 -11.982 7.820 1.00 96.44 78 PRO A N 1
ATOM 613 C CA . PRO A 1 78 ? -2.619 -13.162 6.968 1.00 96.44 78 PRO A CA 1
ATOM 614 C C . PRO A 1 78 ? -3.378 -12.957 5.649 1.00 96.44 78 PRO A C 1
ATOM 616 O O . PRO A 1 78 ? -4.230 -12.080 5.518 1.00 96.44 78 PRO A O 1
ATOM 619 N N . GLU A 1 79 ? -3.116 -13.816 4.671 1.00 95.25 79 GLU A N 1
ATOM 620 C CA . GLU A 1 79 ? -3.620 -13.708 3.301 1.00 95.25 79 GLU A CA 1
ATOM 621 C C . GLU A 1 79 ? -5.151 -13.700 3.189 1.00 95.25 79 GLU A C 1
ATOM 623 O O . GLU A 1 79 ? -5.699 -13.076 2.289 1.00 95.25 79 GLU A O 1
ATOM 628 N N . HIS A 1 80 ? -5.863 -14.358 4.107 1.00 95.69 80 HIS A N 1
ATOM 629 C CA . HIS A 1 80 ? -7.329 -14.396 4.098 1.00 95.69 80 HIS A CA 1
ATOM 630 C C . HIS A 1 80 ? -7.977 -13.120 4.661 1.00 95.69 80 HIS A C 1
ATOM 632 O O . HIS A 1 80 ? -9.192 -12.958 4.558 1.00 95.69 80 HIS A O 1
ATOM 638 N N . GLU A 1 81 ? -7.184 -12.235 5.271 1.00 96.38 81 GLU A N 1
ATOM 639 C CA . GLU A 1 81 ? -7.608 -10.908 5.730 1.00 96.38 81 GLU A CA 1
ATOM 640 C C . GLU A 1 81 ? -7.325 -9.803 4.696 1.00 96.38 81 GLU A C 1
ATOM 642 O O . GLU A 1 81 ? -7.717 -8.650 4.903 1.00 96.38 81 GLU A O 1
ATOM 647 N N . TYR A 1 82 ? -6.649 -10.144 3.596 1.00 96.69 82 TYR A N 1
ATOM 648 C CA . TYR A 1 82 ? -6.476 -9.278 2.436 1.00 96.69 82 TYR A CA 1
ATOM 649 C C . TYR A 1 82 ? -7.682 -9.378 1.497 1.00 96.69 82 TYR A C 1
ATOM 651 O O . TYR A 1 82 ? -8.193 -10.464 1.224 1.00 96.69 82 TYR A O 1
ATOM 659 N N . GLU A 1 83 ? -8.128 -8.238 0.975 1.00 94.44 83 GLU A N 1
ATOM 660 C CA . GLU A 1 83 ? -9.285 -8.134 0.080 1.00 94.44 83 GLU A CA 1
ATOM 661 C C . GLU A 1 83 ? -8.965 -7.391 -1.240 1.00 94.44 83 GLU A C 1
ATOM 663 O O . GLU A 1 83 ? -9.815 -6.648 -1.758 1.00 94.44 83 GLU A O 1
ATOM 668 N N . ASN A 1 84 ? -7.740 -7.582 -1.753 1.00 92.75 84 ASN A N 1
ATOM 669 C CA . ASN A 1 84 ? -7.257 -7.085 -3.053 1.00 92.75 84 ASN A CA 1
ATOM 670 C C . ASN A 1 84 ? -7.762 -7.881 -4.277 1.00 92.75 84 ASN A C 1
ATOM 672 O O . ASN A 1 84 ? -8.547 -8.841 -4.113 1.00 92.75 84 ASN A O 1
#